Protein AF-A0A1W9P1N2-F1 (afdb_monomer_lite)

Radius of gyration: 27.41 Å; chains: 1; bounding box: 42×25×73 Å

Foldseek 3Di:
DDQKDWDWDQDPNDIDPIDIDGHDDDDPPPDDCPVVCVVVCCVVPNDDPVVVVVVVCVVVVNDD

Structure (mmCIF, N/CA/C/O backbone):
data_AF-A0A1W9P1N2-F1
#
_entry.id   AF-A0A1W9P1N2-F1
#
loop_
_atom_site.group_PDB
_atom_site.id
_atom_site.type_symbol
_atom_site.label_atom_id
_atom_site.label_alt_id
_atom_site.label_comp_id
_atom_site.label_asym_id
_atom_site.label_entity_id
_atom_site.label_seq_id
_atom_site.pdbx_PDB_ins_code
_atom_site.Cartn_x
_atom_site.Cartn_y
_atom_site.Cartn_z
_atom_site.occupancy
_atom_site.B_iso_or_equiv
_atom_site.auth_seq_id
_atom_site.auth_comp_id
_atom_site.auth_asym_id
_atom_site.auth_atom_id
_atom_site.pdbx_PDB_model_num
ATOM 1 N N . PRO A 1 1 ? -14.049 -7.249 2.178 1.00 73.88 1 PRO A N 1
ATOM 2 C CA . PRO A 1 1 ? -13.078 -7.194 3.297 1.00 73.88 1 PRO A CA 1
ATOM 3 C C . PRO A 1 1 ? -13.850 -7.179 4.617 1.00 73.88 1 PRO A C 1
ATOM 5 O O . PRO A 1 1 ? -14.945 -6.624 4.636 1.00 73.88 1 PRO A O 1
ATOM 8 N N . ASN A 1 2 ? -13.334 -7.816 5.669 1.00 81.56 2 ASN A N 1
ATOM 9 C CA . ASN A 1 2 ? -13.992 -7.822 6.975 1.00 81.56 2 ASN A CA 1
ATOM 10 C C . ASN A 1 2 ? -13.532 -6.601 7.791 1.00 81.56 2 ASN A C 1
ATOM 12 O O . ASN A 1 2 ? -12.337 -6.449 8.031 1.00 81.56 2 ASN A O 1
ATOM 16 N N . TYR A 1 3 ? -14.479 -5.745 8.174 1.00 90.19 3 TYR A N 1
ATOM 17 C CA . TYR A 1 3 ? -14.261 -4.507 8.935 1.00 90.19 3 TYR A CA 1
ATOM 18 C C . TYR A 1 3 ? -14.882 -4.563 10.338 1.00 90.19 3 TYR A C 1
ATOM 20 O O . TYR A 1 3 ? -14.906 -3.558 11.046 1.00 90.19 3 TYR A O 1
ATOM 28 N N . HIS A 1 4 ? -15.426 -5.714 10.739 1.00 92.88 4 HIS A N 1
ATOM 29 C CA . HIS A 1 4 ? -16.034 -5.887 12.052 1.00 92.88 4 HIS A CA 1
ATOM 30 C C . HIS A 1 4 ? -14.975 -6.281 13.077 1.00 92.88 4 HIS A C 1
ATOM 32 O O . HIS A 1 4 ? -14.191 -7.204 12.858 1.00 92.88 4 HIS A O 1
ATOM 38 N N . I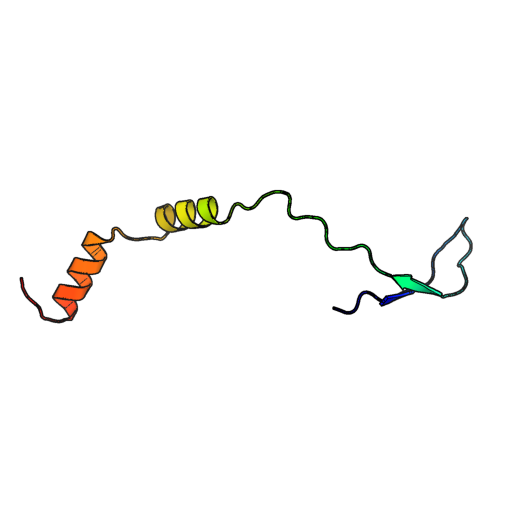LE A 1 5 ? -14.975 -5.591 14.211 1.00 92.44 5 ILE A N 1
ATOM 39 C CA . ILE A 1 5 ? -14.053 -5.826 15.322 1.00 92.44 5 ILE A CA 1
ATOM 40 C C . ILE A 1 5 ? -14.828 -5.916 16.633 1.00 92.44 5 ILE A C 1
ATOM 42 O O . ILE A 1 5 ? -15.901 -5.334 16.770 1.00 92.44 5 ILE A O 1
ATOM 46 N N . TYR A 1 6 ? -14.284 -6.644 17.604 1.00 94.12 6 TYR A N 1
ATOM 47 C CA . TYR A 1 6 ? -14.846 -6.745 18.948 1.00 94.12 6 TYR A CA 1
ATOM 48 C C . TYR A 1 6 ? -13.867 -6.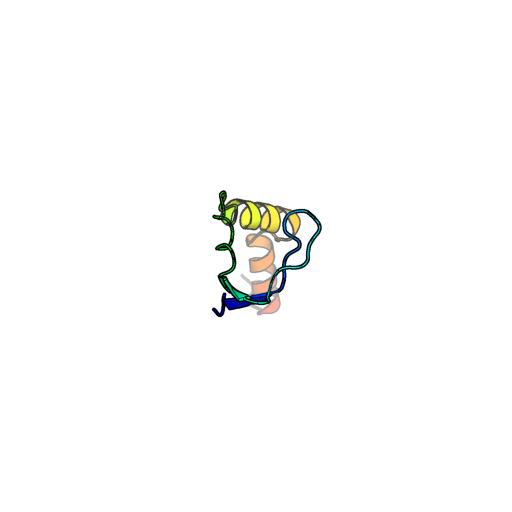121 19.934 1.00 94.12 6 TYR A C 1
ATOM 50 O O . TYR A 1 6 ? -12.693 -6.491 19.949 1.00 94.12 6 TYR A O 1
ATOM 58 N N . LEU A 1 7 ? -14.317 -5.138 20.712 1.00 92.50 7 LEU A N 1
ATOM 59 C CA . LEU A 1 7 ? -13.419 -4.333 21.536 1.00 92.50 7 LEU A CA 1
ATOM 60 C C . LEU A 1 7 ? -14.078 -3.834 22.822 1.00 92.50 7 LEU A C 1
ATOM 62 O O . LEU A 1 7 ? -15.297 -3.866 22.983 1.00 92.50 7 LEU A O 1
ATOM 66 N N . LYS A 1 8 ? -13.236 -3.378 23.750 1.00 92.69 8 LYS A N 1
ATOM 67 C CA . LYS A 1 8 ? -13.612 -2.791 25.038 1.00 92.69 8 LYS A CA 1
ATOM 68 C C . LYS A 1 8 ? -12.919 -1.436 25.155 1.00 92.69 8 LYS A C 1
ATOM 70 O O . LYS A 1 8 ? -11.715 -1.364 24.916 1.00 92.69 8 LYS A O 1
ATOM 75 N N . LEU A 1 9 ? -13.653 -0.379 25.501 1.00 92.00 9 LEU A N 1
ATOM 76 C CA . LEU A 1 9 ? -13.094 0.972 25.622 1.00 92.00 9 LEU A CA 1
ATOM 77 C C . LEU A 1 9 ? -13.076 1.421 27.078 1.00 92.00 9 LEU A C 1
ATOM 79 O O . LEU A 1 9 ? -13.935 1.036 27.865 1.00 92.00 9 LEU A O 1
ATOM 83 N N . MET A 1 10 ? -12.119 2.274 27.434 1.00 94.62 10 MET A N 1
ATOM 84 C CA . MET A 1 10 ? -12.242 3.073 28.649 1.00 94.62 10 MET A CA 1
ATOM 85 C C . MET A 1 10 ? -13.044 4.329 28.341 1.00 94.62 10 MET A C 1
ATOM 87 O O . MET A 1 10 ? -12.644 5.134 27.502 1.00 94.62 10 MET A O 1
ATOM 91 N N . ILE A 1 11 ? -14.158 4.499 29.042 1.00 87.94 11 ILE A N 1
ATOM 92 C CA . ILE A 1 11 ? -15.004 5.687 28.964 1.00 87.94 11 ILE A CA 1
ATOM 93 C C . ILE A 1 11 ? -15.008 6.296 30.362 1.00 87.94 11 ILE A C 1
ATOM 95 O O . ILE A 1 11 ? -15.385 5.636 31.328 1.00 87.94 11 ILE A O 1
ATOM 99 N N . ASN A 1 12 ? -14.544 7.541 30.485 1.00 87.25 12 ASN A N 1
ATOM 100 C CA . ASN A 1 12 ? -14.466 8.260 31.764 1.00 87.25 12 ASN A CA 1
ATOM 101 C C . ASN A 1 12 ? -13.700 7.495 32.867 1.00 87.25 12 ASN A C 1
ATOM 103 O O . ASN A 1 12 ? -14.099 7.494 34.026 1.00 87.25 12 ASN A O 1
ATOM 107 N N . GLY A 1 13 ? -12.612 6.803 32.504 1.00 89.94 13 GLY A N 1
ATOM 108 C CA . GLY A 1 13 ? -11.778 6.041 33.446 1.00 89.94 13 GLY A CA 1
ATOM 109 C C . GLY A 1 13 ? -12.355 4.690 33.887 1.00 89.94 13 GLY A C 1
ATOM 110 O O . GLY A 1 13 ? -11.690 3.960 34.617 1.00 89.94 13 GLY A O 1
ATOM 111 N N . VAL A 1 14 ? -13.553 4.319 33.424 1.00 90.19 14 VAL A N 1
ATOM 112 C CA . VAL A 1 14 ? -14.162 3.006 33.671 1.00 90.19 14 VAL A CA 1
ATOM 113 C C . VAL A 1 14 ? -14.142 2.189 32.381 1.00 90.19 14 VAL A C 1
ATOM 115 O O . VAL A 1 14 ? -14.426 2.691 31.294 1.00 90.19 14 VAL A O 1
ATOM 118 N N . SER A 1 15 ? -13.792 0.906 32.483 1.00 91.19 15 SER A N 1
ATOM 119 C CA . SER A 1 15 ? -13.844 -0.002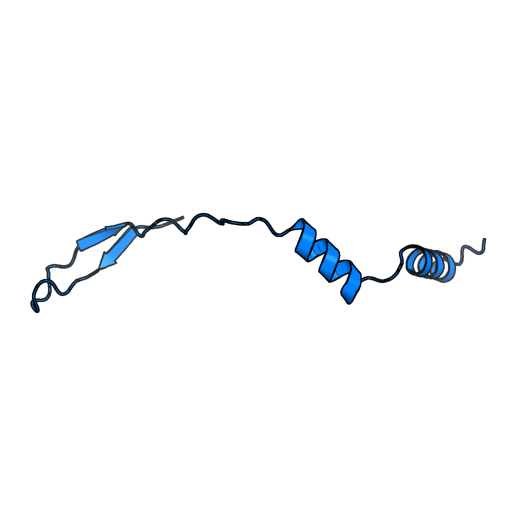 31.333 1.00 91.19 15 SER A CA 1
ATOM 120 C C . SER A 1 15 ? -15.296 -0.332 30.970 1.00 91.19 15 SER A C 1
ATOM 122 O O . SER A 1 15 ? -16.036 -0.841 31.810 1.00 91.19 15 SER A O 1
ATOM 124 N N . SER A 1 16 ? -15.687 -0.098 29.718 1.00 90.50 16 SER A N 1
ATOM 125 C CA . SER A 1 16 ? -17.027 -0.377 29.192 1.00 90.50 16 SER A CA 1
ATOM 126 C C . SER A 1 16 ? -17.315 -1.878 29.102 1.00 90.50 16 SER A C 1
ATOM 128 O O . SER A 1 16 ? -16.409 -2.706 29.173 1.00 90.50 16 SER A O 1
ATOM 130 N N . GLN A 1 17 ? -18.568 -2.261 28.860 1.00 91.75 17 GLN A N 1
ATOM 131 C CA . GLN A 1 17 ? -18.860 -3.605 28.355 1.00 91.75 17 GLN A CA 1
ATOM 132 C C . GLN A 1 17 ? -18.234 -3.780 26.961 1.00 91.75 17 GLN A C 1
ATOM 134 O O . GLN A 1 17 ? -18.041 -2.796 26.247 1.00 91.75 17 GLN A O 1
ATOM 139 N N . ALA A 1 18 ? -17.863 -5.009 26.595 1.00 92.44 18 ALA A N 1
ATOM 140 C CA . ALA A 1 18 ? -17.339 -5.289 25.262 1.00 92.44 18 ALA A CA 1
ATOM 141 C C . ALA A 1 18 ? -18.464 -5.229 24.218 1.00 92.44 18 ALA A C 1
ATOM 143 O O . ALA A 1 18 ? -19.583 -5.665 24.493 1.00 92.44 18 ALA A O 1
ATOM 144 N N . PHE A 1 19 ? -18.162 -4.690 23.040 1.00 91.56 19 PHE A N 1
ATOM 145 C CA . PHE A 1 19 ? -19.130 -4.519 21.961 1.00 91.56 19 PHE A CA 1
ATOM 146 C C . PHE A 1 19 ? -18.483 -4.697 20.586 1.00 91.56 19 PHE A C 1
ATOM 148 O O . PHE A 1 19 ? -17.266 -4.570 20.419 1.00 91.56 19 PHE A O 1
ATOM 155 N N . SER A 1 20 ? -19.316 -4.993 19.589 1.00 92.75 20 SER A N 1
ATOM 156 C CA . SER A 1 20 ? -18.908 -5.030 18.188 1.00 92.75 20 SER A CA 1
ATOM 157 C C . SER A 1 20 ? -18.877 -3.621 17.602 1.00 92.75 20 SER A C 1
ATOM 159 O O . SER A 1 20 ? -19.843 -2.871 17.742 1.00 92.75 20 SER A O 1
ATOM 161 N N . ALA A 1 21 ? -17.810 -3.289 16.890 1.00 91.50 21 ALA A N 1
ATOM 162 C CA . ALA A 1 21 ? -17.660 -2.040 16.160 1.00 91.50 21 ALA A CA 1
ATOM 163 C C . ALA A 1 21 ? -17.283 -2.305 14.697 1.00 91.50 21 ALA A C 1
ATOM 165 O O . ALA A 1 21 ? -16.810 -3.386 14.344 1.00 91.50 21 ALA A O 1
ATOM 166 N N . THR A 1 22 ? -17.486 -1.298 13.850 1.00 91.94 22 THR A N 1
ATOM 167 C CA . THR A 1 22 ? -17.004 -1.298 12.463 1.00 91.94 22 THR A CA 1
ATOM 168 C C . THR A 1 22 ? -15.809 -0.359 12.365 1.00 91.94 22 THR A C 1
ATOM 170 O O . THR A 1 22 ? -15.852 0.752 12.895 1.00 91.94 22 THR A O 1
ATOM 173 N N . THR A 1 23 ? -14.730 -0.804 11.724 1.00 90.75 23 THR A N 1
ATOM 174 C CA . THR A 1 23 ? -13.530 0.014 11.526 1.00 90.75 23 THR A CA 1
ATOM 175 C C . THR A 1 23 ? -13.801 1.166 10.571 1.00 90.75 23 THR A C 1
ATOM 177 O O . THR A 1 23 ? -14.618 1.053 9.657 1.00 90.75 23 THR A O 1
ATOM 180 N N . LEU A 1 24 ? -13.049 2.253 10.737 1.00 89.81 24 LEU A N 1
ATOM 181 C CA . LEU A 1 24 ? -13.049 3.349 9.778 1.00 89.81 24 LEU A CA 1
ATOM 182 C C . LEU A 1 24 ? -12.632 2.842 8.388 1.00 89.81 24 LEU A C 1
ATOM 184 O O . LEU A 1 24 ? -11.753 1.975 8.294 1.00 89.81 24 LEU A O 1
ATOM 188 N N . PRO A 1 25 ? -13.243 3.367 7.312 1.00 85.69 25 PRO A N 1
ATOM 189 C CA . PRO A 1 25 ? -12.792 3.061 5.968 1.00 85.69 25 PRO A CA 1
ATOM 190 C C . PRO A 1 25 ? -11.339 3.529 5.797 1.00 85.69 25 PRO A C 1
ATOM 192 O O . PRO A 1 25 ? -10.918 4.494 6.447 1.00 85.69 25 PRO A O 1
ATOM 195 N N . PRO A 1 26 ? -10.553 2.862 4.935 1.00 83.75 26 PRO A N 1
ATOM 196 C CA . PRO A 1 26 ? -9.222 3.344 4.608 1.00 83.75 26 PRO A CA 1
ATOM 197 C C . PRO A 1 26 ? -9.314 4.790 4.094 1.00 83.75 26 PRO A C 1
ATOM 199 O O . PRO A 1 26 ? -10.269 5.123 3.387 1.00 83.75 26 PRO A O 1
ATOM 202 N N . PRO A 1 27 ? -8.350 5.656 4.451 1.00 84.81 27 PRO A N 1
ATOM 203 C CA . PRO A 1 27 ? -8.358 7.036 3.995 1.00 84.81 27 PRO A CA 1
ATOM 204 C C . PRO A 1 27 ? -8.326 7.085 2.466 1.00 84.81 27 PRO A C 1
ATOM 206 O O . PRO A 1 27 ? -7.669 6.267 1.817 1.00 84.81 27 PRO A O 1
ATOM 209 N N . GLU A 1 28 ? -9.017 8.065 1.890 1.00 81.44 28 GLU A N 1
ATOM 210 C CA . GLU A 1 28 ? -8.966 8.291 0.450 1.00 81.44 28 GLU A CA 1
ATOM 211 C C . GLU A 1 28 ? -7.530 8.610 0.021 1.00 81.44 28 GLU A C 1
ATOM 213 O O . GLU A 1 28 ? -6.861 9.483 0.586 1.00 81.44 28 GLU A O 1
ATOM 218 N N . ASN A 1 29 ? -7.046 7.900 -1.000 1.00 78.94 29 ASN A N 1
ATOM 219 C CA . ASN A 1 29 ? -5.748 8.181 -1.599 1.00 78.94 29 ASN A CA 1
ATOM 220 C C . ASN A 1 29 ? -5.825 9.526 -2.332 1.00 78.94 29 ASN A C 1
ATOM 222 O O . ASN A 1 29 ? -6.287 9.601 -3.467 1.00 78.94 29 ASN A O 1
ATOM 226 N N . LYS A 1 30 ? -5.359 10.595 -1.676 1.00 72.56 30 LYS A N 1
ATOM 227 C CA . LYS A 1 30 ? -5.443 11.973 -2.190 1.00 72.56 30 LYS A CA 1
ATOM 228 C C . LYS A 1 30 ? -4.605 12.236 -3.445 1.00 72.56 30 LYS A C 1
ATOM 230 O O . LYS A 1 30 ? -4.820 13.247 -4.103 1.00 72.56 30 LYS A O 1
ATOM 235 N N . ALA A 1 31 ? -3.645 11.373 -3.779 1.00 76.06 31 ALA A N 1
ATOM 236 C CA . ALA A 1 31 ? -2.774 11.589 -4.925 1.00 76.06 31 ALA A CA 1
ATOM 237 C C . ALA A 1 31 ? -2.372 10.281 -5.614 1.00 76.06 31 ALA A C 1
ATOM 239 O O . ALA A 1 31 ? -1.839 9.361 -4.995 1.00 76.06 31 ALA A O 1
ATOM 240 N N . ASN A 1 32 ? -2.591 10.235 -6.927 1.00 81.62 32 ASN A N 1
ATOM 241 C CA . ASN A 1 32 ? -2.138 9.158 -7.798 1.00 81.62 32 ASN A CA 1
ATOM 242 C C . ASN A 1 32 ? -0.812 9.560 -8.455 1.00 81.62 32 ASN A C 1
ATOM 244 O O . ASN A 1 32 ? -0.796 10.128 -9.541 1.00 81.62 32 ASN A O 1
ATOM 248 N N . PHE A 1 33 ? 0.318 9.237 -7.823 1.00 88.31 33 PHE A N 1
ATOM 249 C CA . PHE A 1 33 ? 1.658 9.512 -8.372 1.00 88.31 33 PHE A CA 1
ATOM 25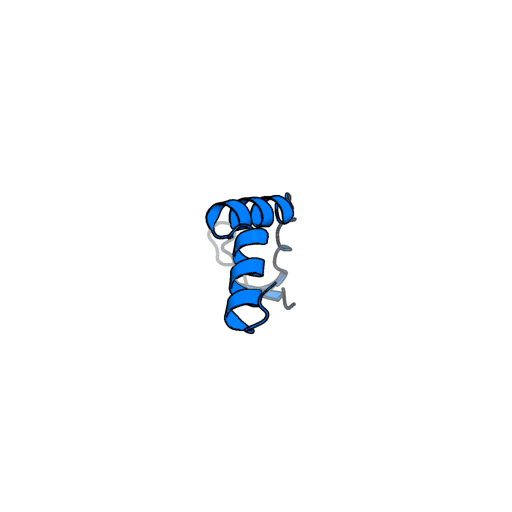0 C C . PHE A 1 33 ? 2.182 8.408 -9.298 1.00 88.31 33 PHE A C 1
ATOM 252 O O . PHE A 1 33 ? 3.382 8.322 -9.548 1.00 88.31 33 PHE A O 1
ATOM 259 N N . LYS A 1 34 ? 1.308 7.526 -9.792 1.00 90.19 34 LYS A N 1
ATOM 260 C CA . LYS A 1 34 ? 1.703 6.335 -10.557 1.00 90.19 34 LYS A CA 1
ATOM 261 C C . LYS A 1 34 ? 2.619 6.685 -11.734 1.00 90.19 34 LYS A C 1
ATOM 263 O O . LYS A 1 34 ? 3.700 6.111 -11.853 1.00 90.19 34 LYS A O 1
ATOM 268 N N . ASP A 1 35 ? 2.226 7.652 -12.556 1.00 92.81 35 ASP A N 1
ATOM 269 C CA . ASP A 1 35 ? 2.981 8.022 -13.758 1.00 92.81 35 ASP A CA 1
ATOM 270 C C . ASP A 1 35 ? 4.301 8.717 -13.420 1.00 92.81 35 ASP A C 1
ATOM 272 O O . ASP A 1 35 ? 5.327 8.461 -14.052 1.00 92.81 35 ASP A O 1
ATOM 276 N N . GLU A 1 36 ? 4.307 9.542 -12.373 1.00 93.44 36 GLU A N 1
ATOM 277 C CA . GLU A 1 36 ? 5.519 10.194 -11.886 1.00 93.44 36 GLU A CA 1
ATOM 278 C C . GLU A 1 36 ? 6.519 9.174 -11.327 1.00 93.44 36 GLU A C 1
ATOM 280 O O . GLU A 1 36 ? 7.710 9.240 -11.641 1.00 93.44 36 GLU A O 1
ATOM 285 N N . ILE A 1 37 ? 6.041 8.191 -10.558 1.00 93.69 37 ILE A N 1
ATOM 286 C CA . ILE A 1 37 ? 6.855 7.090 -10.034 1.00 93.69 37 ILE A CA 1
ATOM 287 C C . ILE A 1 37 ? 7.439 6.276 -11.190 1.00 93.69 37 ILE A C 1
ATOM 289 O O . ILE A 1 37 ? 8.643 6.0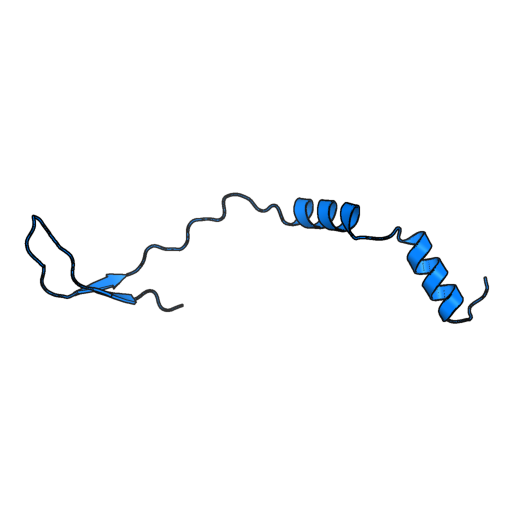17 -11.200 1.00 93.69 37 ILE A O 1
ATOM 293 N N . ILE A 1 38 ? 6.626 5.916 -12.190 1.00 94.12 38 ILE A N 1
ATOM 294 C CA . ILE A 1 38 ? 7.096 5.181 -13.373 1.00 94.12 38 ILE A CA 1
ATOM 295 C C . ILE A 1 38 ? 8.163 5.992 -14.114 1.00 94.12 38 ILE A C 1
ATOM 297 O O . ILE A 1 38 ? 9.215 5.449 -14.454 1.00 94.12 38 ILE A O 1
ATOM 301 N N . LYS A 1 39 ? 7.934 7.292 -14.328 1.00 95.25 39 LYS A N 1
ATOM 302 C CA . LYS A 1 39 ? 8.888 8.175 -15.010 1.00 95.25 39 LYS A CA 1
ATOM 303 C C . LYS A 1 39 ? 10.206 8.273 -14.242 1.00 95.25 39 LYS A C 1
ATOM 305 O O . LYS A 1 39 ? 11.262 8.045 -14.827 1.00 95.25 39 LYS A O 1
ATOM 310 N N . ARG A 1 40 ? 10.162 8.550 -12.935 1.00 96.25 40 ARG A N 1
ATOM 311 C CA . ARG A 1 40 ? 11.362 8.646 -12.084 1.00 96.25 40 ARG A CA 1
ATOM 312 C C . ARG A 1 40 ? 12.109 7.315 -11.991 1.00 96.25 40 ARG A C 1
ATOM 314 O O . ARG A 1 40 ? 13.336 7.309 -12.031 1.00 96.25 40 ARG A O 1
ATOM 321 N N . SER A 1 41 ? 11.387 6.198 -11.912 1.00 96.25 41 SER A N 1
ATOM 322 C CA . SER A 1 41 ? 11.976 4.856 -11.894 1.00 96.25 41 SER A CA 1
ATOM 323 C C . SER A 1 41 ? 12.689 4.535 -13.211 1.00 96.25 41 SER A C 1
ATOM 325 O O . SER A 1 41 ? 13.843 4.118 -13.187 1.00 96.25 41 SER A O 1
ATOM 327 N N . ARG A 1 42 ? 12.069 4.827 -14.365 1.00 94.69 42 ARG A N 1
ATOM 328 C CA . ARG A 1 42 ? 12.704 4.664 -15.688 1.00 94.69 42 ARG A CA 1
ATOM 329 C C . ARG A 1 42 ? 13.945 5.535 -15.855 1.00 94.69 42 ARG A C 1
ATOM 331 O O . ARG A 1 42 ? 14.910 5.071 -16.440 1.00 94.69 42 ARG A O 1
ATOM 338 N N . ILE A 1 43 ? 13.939 6.758 -15.322 1.00 93.94 43 ILE A N 1
ATOM 339 C CA . ILE A 1 43 ? 15.119 7.636 -15.342 1.00 93.94 43 ILE A CA 1
ATOM 340 C C . ILE A 1 43 ? 16.251 7.060 -14.482 1.00 93.94 43 ILE A C 1
ATOM 342 O O . ILE A 1 43 ? 17.408 7.120 -14.875 1.00 93.94 43 ILE A O 1
ATOM 346 N N . ARG A 1 44 ? 15.932 6.525 -13.296 1.00 95.69 44 ARG A N 1
ATOM 347 C CA . ARG A 1 44 ? 16.943 6.064 -12.335 1.00 95.69 44 ARG A CA 1
ATOM 348 C C . ARG A 1 44 ? 17.494 4.672 -12.643 1.00 95.69 44 ARG A C 1
ATOM 350 O O . ARG A 1 44 ? 18.667 4.423 -12.395 1.00 95.69 44 ARG A O 1
ATOM 357 N N . TYR A 1 45 ? 16.640 3.768 -13.107 1.00 95.38 45 TYR A N 1
ATOM 358 C CA . TYR A 1 45 ? 16.950 2.341 -13.233 1.00 95.38 45 TYR A CA 1
ATOM 359 C C . TYR A 1 45 ? 16.747 1.796 -14.650 1.00 95.38 45 TYR A C 1
ATOM 361 O O . TYR A 1 45 ? 17.127 0.661 -14.927 1.00 95.38 45 TYR A O 1
ATOM 369 N N . GLY A 1 46 ? 16.112 2.559 -15.542 1.00 92.50 46 GLY A N 1
ATOM 370 C CA . GLY A 1 46 ? 15.938 2.161 -16.934 1.00 92.50 46 GLY A CA 1
ATOM 371 C C . GLY A 1 46 ? 17.205 2.394 -17.753 1.00 92.50 46 GLY A C 1
ATOM 372 O O . GLY A 1 46 ? 18.022 3.253 -17.434 1.00 92.50 46 GLY A O 1
ATOM 373 N N . ARG A 1 47 ? 17.340 1.632 -18.839 1.00 93.62 47 ARG A N 1
ATOM 374 C CA . ARG A 1 47 ? 18.329 1.874 -19.896 1.00 93.62 47 ARG A CA 1
ATOM 375 C C . ARG A 1 47 ? 17.633 2.485 -21.117 1.00 93.62 47 ARG A C 1
ATOM 377 O O . ARG A 1 47 ? 16.448 2.196 -21.322 1.00 93.62 47 ARG A O 1
ATOM 384 N N . PRO A 1 48 ? 18.330 3.306 -21.922 1.00 93.19 48 PRO A N 1
ATOM 385 C CA . PRO A 1 48 ? 17.825 3.777 -23.206 1.00 93.19 48 PRO A CA 1
ATOM 386 C C . PRO A 1 48 ? 17.334 2.618 -24.072 1.00 93.19 48 PRO A C 1
ATOM 388 O O . PRO A 1 48 ? 17.945 1.546 -24.118 1.00 93.19 48 PRO A O 1
ATOM 391 N N . LYS A 1 49 ? 16.212 2.833 -24.759 1.00 90.75 49 LYS A N 1
ATOM 392 C CA . LYS A 1 49 ? 15.565 1.795 -25.563 1.00 90.75 49 LYS A CA 1
ATOM 393 C C . LYS A 1 49 ? 16.491 1.321 -26.684 1.00 90.75 49 LYS A C 1
ATOM 395 O O . LYS A 1 49 ? 16.591 0.124 -26.919 1.00 90.75 49 LYS A O 1
ATOM 400 N N . GLU A 1 50 ? 17.207 2.248 -27.305 1.00 93.25 50 GLU A N 1
ATOM 401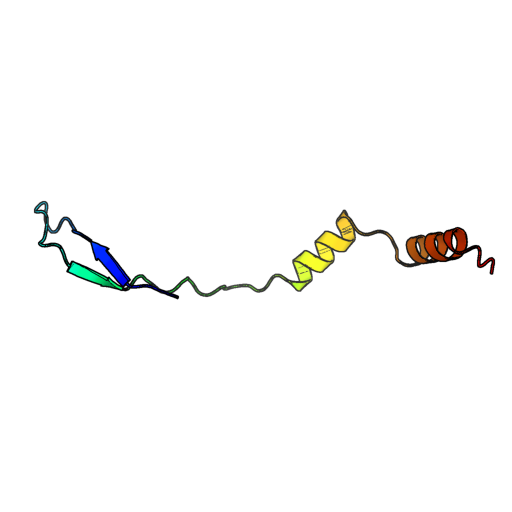 C CA . GLU A 1 50 ? 18.111 2.014 -28.432 1.00 93.25 50 GLU A CA 1
ATOM 402 C C . GLU A 1 50 ? 19.275 1.093 -28.038 1.00 93.25 50 GLU A C 1
ATOM 404 O O . GLU A 1 50 ? 19.698 0.241 -28.818 1.00 93.25 50 GLU A O 1
ATOM 409 N N . GLU A 1 51 ? 19.777 1.238 -26.809 1.00 93.62 51 GLU A N 1
ATOM 410 C CA . GLU A 1 51 ? 20.846 0.400 -26.261 1.00 93.62 51 GLU A CA 1
ATOM 411 C C . GLU A 1 51 ? 20.349 -1.030 -26.019 1.00 93.62 51 GLU A C 1
ATOM 413 O O . GLU A 1 51 ? 20.996 -1.998 -26.416 1.00 93.62 51 GLU A O 1
ATOM 418 N N . VAL A 1 52 ? 19.158 -1.166 -25.431 1.00 92.69 52 VAL A N 1
ATOM 419 C CA . VAL A 1 52 ? 18.532 -2.470 -25.182 1.00 92.69 52 VAL A CA 1
ATOM 420 C C . VAL A 1 52 ? 18.176 -3.173 -26.492 1.00 92.69 52 VAL A C 1
ATOM 422 O O . VAL A 1 52 ? 18.400 -4.374 -26.619 1.00 92.69 52 VAL A O 1
ATOM 425 N N . GLU A 1 53 ? 17.652 -2.449 -27.480 1.00 92.38 53 GLU A N 1
ATOM 426 C CA . GLU A 1 53 ? 17.341 -3.009 -28.796 1.00 92.38 53 GLU A CA 1
ATOM 427 C C . GLU A 1 53 ? 18.606 -3.483 -29.509 1.00 92.38 53 GLU A C 1
ATOM 429 O O . GLU A 1 53 ? 18.630 -4.612 -30.000 1.00 92.38 53 GLU A O 1
ATOM 434 N N . ARG A 1 54 ? 19.685 -2.692 -29.492 1.00 93.00 54 ARG A N 1
ATOM 435 C CA . ARG A 1 54 ? 20.983 -3.111 -30.041 1.00 93.00 54 ARG A CA 1
ATOM 436 C C . ARG A 1 54 ? 21.503 -4.382 -29.369 1.00 93.00 54 ARG A C 1
ATOM 438 O O . ARG A 1 54 ? 21.891 -5.313 -30.071 1.00 93.00 54 ARG A O 1
ATOM 445 N N . ASP A 1 55 ? 21.466 -4.445 -28.037 1.00 91.81 55 ASP A N 1
ATOM 446 C CA . ASP A 1 55 ? 21.858 -5.643 -27.284 1.00 91.81 55 ASP A CA 1
ATOM 447 C C . ASP A 1 55 ? 21.023 -6.863 -27.692 1.00 91.81 55 ASP A C 1
ATOM 449 O O . ASP A 1 55 ? 21.545 -7.973 -27.804 1.00 91.81 55 ASP A O 1
ATOM 453 N N . ILE A 1 56 ? 19.718 -6.673 -27.906 1.00 91.94 56 ILE A N 1
ATOM 454 C CA . ILE A 1 56 ? 18.803 -7.735 -28.328 1.00 91.94 56 ILE A CA 1
ATOM 455 C C . ILE A 1 56 ? 19.150 -8.229 -29.736 1.00 91.94 56 ILE A C 1
ATOM 457 O O . ILE A 1 56 ? 19.207 -9.443 -29.934 1.00 91.94 56 ILE A O 1
ATOM 461 N N . TYR A 1 57 ? 19.388 -7.334 -30.699 1.00 92.50 57 TYR A N 1
ATOM 462 C CA . TYR A 1 57 ? 19.768 -7.714 -32.065 1.00 92.50 57 TYR A CA 1
ATOM 463 C C . TYR A 1 57 ? 21.104 -8.459 -32.089 1.00 92.50 57 TYR A C 1
ATOM 465 O O . TYR A 1 57 ? 21.190 -9.546 -32.665 1.00 92.50 57 TYR A O 1
ATOM 473 N N . LEU A 1 58 ? 22.098 -7.948 -31.356 1.00 90.00 58 LEU A N 1
ATOM 474 C CA . LEU A 1 58 ? 23.408 -8.582 -31.219 1.00 90.00 58 LEU A CA 1
ATOM 475 C C . LEU A 1 58 ? 23.295 -9.989 -30.614 1.00 90.00 58 LEU A C 1
ATOM 477 O O . LEU A 1 58 ? 23.840 -10.946 -31.159 1.00 90.00 58 LEU A O 1
ATOM 481 N N . LYS A 1 59 ? 22.540 -10.143 -29.517 1.00 86.06 59 LYS A N 1
ATOM 482 C CA . LYS A 1 59 ? 22.321 -11.448 -28.864 1.00 86.06 59 LYS A CA 1
ATOM 483 C C . LYS A 1 59 ? 21.521 -12.422 -29.721 1.00 86.06 59 LYS A C 1
ATOM 485 O O . LYS A 1 59 ? 21.680 -13.629 -29.570 1.00 86.06 59 LYS A O 1
ATOM 490 N N . ARG A 1 60 ? 20.654 -11.917 -30.598 1.00 84.88 60 ARG A N 1
ATOM 491 C CA . ARG A 1 60 ? 19.895 -12.734 -31.552 1.00 84.88 60 ARG A CA 1
ATOM 492 C C . ARG A 1 60 ? 20.709 -13.122 -32.787 1.00 84.88 60 ARG A C 1
ATOM 494 O O . ARG A 1 60 ? 20.178 -13.846 -33.621 1.00 84.88 60 ARG A O 1
ATOM 501 N N . GLY A 1 61 ? 21.959 -12.662 -32.914 1.00 75.88 61 GLY A N 1
ATOM 502 C CA . GLY A 1 61 ? 22.782 -12.902 -34.103 1.00 75.88 61 GLY A CA 1
ATOM 503 C C . GLY A 1 61 ? 22.203 -12.263 -35.367 1.00 75.88 61 GLY A C 1
ATOM 504 O O . GLY A 1 61 ? 22.605 -12.612 -36.472 1.00 75.88 61 GLY A O 1
ATOM 505 N N . LEU A 1 62 ? 21.249 -11.344 -35.207 1.00 67.44 62 LEU A N 1
ATOM 506 C CA . LEU A 1 62 ? 20.676 -10.564 -36.290 1.00 67.44 62 LEU A CA 1
ATOM 507 C C . LEU A 1 62 ? 21.570 -9.338 -36.445 1.00 67.44 62 LEU A C 1
ATOM 509 O O . LEU A 1 62 ? 21.339 -8.299 -35.829 1.00 67.44 62 LEU A O 1
ATOM 513 N N . SER A 1 63 ? 22.652 -9.501 -37.202 1.00 63.25 63 SER A N 1
ATOM 514 C CA . SER A 1 63 ? 23.406 -8.370 -37.732 1.00 63.25 63 SER A CA 1
ATOM 515 C C . SER A 1 63 ? 22.476 -7.549 -38.626 1.00 63.25 63 SER A C 1
ATOM 517 O O . SER A 1 63 ? 21.835 -8.122 -39.510 1.00 63.25 63 SER A O 1
ATOM 519 N N . CYS A 1 64 ? 22.392 -6.238 -38.382 1.00 55.19 64 CYS A N 1
ATOM 520 C CA . CYS A 1 64 ? 21.916 -5.303 -39.400 1.00 55.19 64 CYS A CA 1
ATOM 521 C C . CYS A 1 64 ? 22.781 -5.407 -40.658 1.00 55.19 64 CYS A C 1
ATOM 523 O O . CYS A 1 64 ? 24.009 -5.607 -40.499 1.00 55.19 64 CYS A O 1
#

Sequence (64 aa):
PNYHIYLKLMINGVSSQAFSATTLPPPENKANFKDEIIKRSRIRYGRPKEEVERDIYLKRGLSC

Secondary structure (DSSP, 8-state):
---EEEE--EETTEEPPPEEEEPPPPPP-----HHHHHHHHHHHHPPPHHHHHHHHHHHTT---

pLDDT: mean 88.52, std 8.07, range [55.19, 96.25]